Protein AF-A0A451AAH0-F1 (afdb_monomer)

Radius of gyration: 1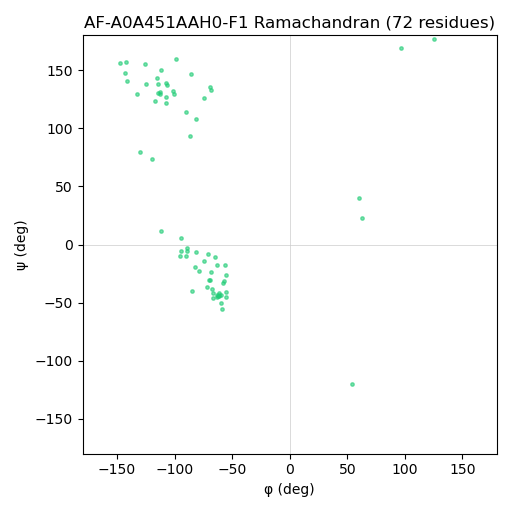5.3 Å; Cα contacts (8 Å, |Δi|>4): 53; chains: 1; bounding box: 40×22×37 Å

Structure (mmCIF, N/CA/C/O backbone):
data_AF-A0A451AAH0-F1
#
_entry.id   AF-A0A451AAH0-F1
#
loop_
_atom_site.group_PDB
_atom_site.id
_atom_site.type_symbol
_atom_site.label_atom_id
_atom_site.label_alt_id
_atom_site.label_comp_id
_atom_site.label_asym_id
_atom_site.label_entity_id
_atom_site.label_seq_id
_atom_site.pdbx_PDB_ins_code
_a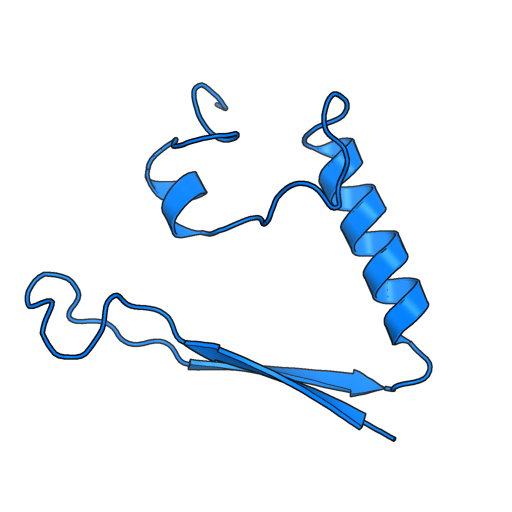tom_site.Cartn_x
_atom_site.Cartn_y
_atom_site.Cartn_z
_atom_site.occupancy
_atom_site.B_iso_or_equiv
_atom_site.auth_seq_id
_atom_site.auth_comp_id
_atom_site.auth_asym_id
_atom_site.auth_atom_id
_atom_site.pdbx_PDB_model_num
ATOM 1 N N . MET A 1 1 ? -21.690 -4.588 3.100 1.00 93.19 1 MET A N 1
ATOM 2 C CA . MET A 1 1 ? -21.158 -3.965 1.867 1.00 93.19 1 MET A CA 1
ATOM 3 C C . MET A 1 1 ? -19.660 -4.217 1.827 1.00 93.19 1 MET A C 1
ATOM 5 O O . MET A 1 1 ? -19.036 -4.110 2.877 1.00 93.19 1 MET A O 1
ATOM 9 N N . LYS A 1 2 ? -19.101 -4.612 0.680 1.00 96.19 2 LYS A N 1
ATOM 10 C CA . LYS A 1 2 ? -17.651 -4.791 0.506 1.00 96.19 2 LYS A CA 1
ATOM 11 C C . LYS A 1 2 ? -17.109 -3.661 -0.362 1.00 96.19 2 LYS A C 1
ATOM 13 O O . LYS A 1 2 ? -17.782 -3.271 -1.312 1.00 96.19 2 LYS A O 1
ATOM 18 N N . LEU A 1 3 ? -15.943 -3.136 -0.005 1.00 95.25 3 LEU A N 1
ATOM 19 C CA . LEU A 1 3 ? -15.199 -2.175 -0.816 1.00 95.25 3 LEU A CA 1
ATOM 20 C C . LEU A 1 3 ? -14.074 -2.936 -1.509 1.00 95.25 3 LEU A C 1
ATOM 22 O O . LEU A 1 3 ? -13.378 -3.710 -0.853 1.00 95.25 3 LEU A O 1
ATOM 26 N N . PHE A 1 4 ? -13.927 -2.733 -2.814 1.00 94.62 4 PHE A N 1
ATOM 27 C CA . PHE A 1 4 ? -12.886 -3.356 -3.621 1.00 94.62 4 PHE A CA 1
ATOM 28 C C . PHE A 1 4 ? -11.924 -2.279 -4.092 1.00 94.62 4 PHE A C 1
ATOM 30 O O . PHE A 1 4 ? -12.354 -1.266 -4.641 1.00 94.62 4 PHE A O 1
ATOM 37 N N . TYR A 1 5 ? -10.640 -2.526 -3.887 1.00 90.31 5 TYR A N 1
ATOM 38 C CA . TYR A 1 5 ? -9.561 -1.712 -4.418 1.00 90.31 5 TYR A CA 1
ATOM 39 C C . TYR A 1 5 ? -8.822 -2.544 -5.450 1.00 90.31 5 TYR A C 1
ATOM 41 O O . TYR A 1 5 ? -8.513 -3.709 -5.198 1.00 90.31 5 TYR A O 1
ATOM 49 N N . ILE A 1 6 ? -8.592 -1.948 -6.613 1.00 92.00 6 ILE A N 1
ATOM 50 C CA . ILE A 1 6 ? -7.895 -2.553 -7.743 1.00 92.00 6 ILE A CA 1
ATOM 51 C C . ILE A 1 6 ? -6.879 -1.520 -8.206 1.00 92.00 6 ILE A C 1
ATOM 53 O O . ILE A 1 6 ? -7.243 -0.359 -8.385 1.00 92.00 6 ILE A O 1
ATOM 57 N N . ASP A 1 7 ? -5.632 -1.942 -8.356 1.00 88.69 7 ASP A N 1
ATOM 58 C CA . ASP A 1 7 ? -4.552 -1.099 -8.856 1.00 88.69 7 ASP A CA 1
ATOM 59 C C . ASP A 1 7 ? -3.612 -1.925 -9.734 1.00 88.69 7 ASP A C 1
ATOM 61 O O . ASP A 1 7 ? -3.408 -3.125 -9.501 1.00 88.69 7 ASP A O 1
ATOM 65 N N . GLU A 1 8 ? -3.034 -1.287 -10.744 1.00 85.38 8 GLU A N 1
ATOM 66 C CA . GLU A 1 8 ? -2.091 -1.913 -11.657 1.00 85.38 8 GLU A CA 1
ATOM 67 C C . GLU A 1 8 ? -0.692 -1.304 -11.554 1.00 85.38 8 GLU A C 1
ATOM 69 O O . GLU A 1 8 ? -0.492 -0.100 -11.409 1.00 85.38 8 GLU A O 1
ATOM 74 N N . SER A 1 9 ? 0.323 -2.152 -11.687 1.00 79.75 9 SER A N 1
ATOM 75 C CA . SER A 1 9 ? 1.694 -1.696 -11.847 1.00 79.75 9 SER A CA 1
ATOM 76 C C . SER A 1 9 ? 1.993 -1.418 -13.314 1.00 79.75 9 SER A C 1
ATOM 78 O O . SER A 1 9 ? 1.618 -2.196 -14.194 1.00 79.75 9 SER A O 1
ATOM 80 N N . GLY A 1 10 ? 2.837 -0.426 -13.554 1.00 73.81 10 GLY A N 1
ATOM 81 C CA . GLY A 1 10 ? 3.453 -0.194 -14.851 1.00 73.81 10 GLY A CA 1
ATOM 82 C C . GLY A 1 10 ? 3.214 1.221 -15.346 1.00 73.81 10 GLY A C 1
ATOM 83 O O . GLY A 1 10 ? 2.564 2.047 -14.715 1.00 73.81 10 GLY A O 1
ATOM 84 N N . THR A 1 11 ? 3.806 1.508 -16.489 1.00 74.75 11 THR A N 1
ATOM 85 C CA . THR A 1 11 ? 3.798 2.812 -17.169 1.00 74.75 11 THR A CA 1
ATOM 86 C C . THR A 1 11 ? 2.987 2.750 -18.471 1.00 74.75 11 THR A C 1
ATOM 88 O O . THR A 1 11 ? 3.004 3.684 -19.272 1.00 74.75 11 THR A O 1
ATOM 91 N N . GLY A 1 12 ? 2.238 1.655 -18.660 1.00 70.12 12 GLY A N 1
ATOM 92 C CA . GLY A 1 12 ? 1.401 1.368 -19.821 1.00 70.12 12 GLY A CA 1
ATOM 93 C C . GLY A 1 12 ? 2.077 0.473 -20.865 1.00 70.12 12 GLY A C 1
ATOM 94 O O . GLY A 1 12 ? 3.283 0.247 -20.843 1.00 70.12 12 GLY A O 1
ATOM 95 N N . PHE A 1 13 ? 1.285 -0.007 -21.830 1.00 67.88 13 PHE A N 1
ATOM 96 C CA . PHE A 1 13 ? 1.693 -0.965 -22.875 1.00 67.88 13 PHE A CA 1
ATOM 97 C C . PHE A 1 13 ? 2.897 -0.522 -23.734 1.00 67.88 13 PHE A C 1
ATOM 99 O O . PHE A 1 13 ? 3.509 -1.335 -24.418 1.00 67.88 13 PHE A O 1
ATOM 106 N N . LYS A 1 14 ? 3.231 0.774 -23.732 1.00 74.00 14 LYS A N 1
ATOM 107 C CA . LYS A 1 14 ? 4.300 1.348 -24.563 1.00 74.00 14 LYS A CA 1
ATOM 108 C C . LYS A 1 14 ? 5.677 1.349 -23.896 1.00 74.00 14 LYS A C 1
ATOM 110 O O . LYS A 1 14 ? 6.654 1.648 -24.578 1.00 74.00 14 LYS A O 1
ATOM 115 N N . ASP A 1 15 ? 5.778 1.049 -22.602 1.00 74.88 15 ASP A N 1
ATOM 116 C CA . ASP A 1 15 ? 7.074 1.023 -21.922 1.00 74.88 15 ASP A CA 1
ATOM 117 C C . ASP A 1 15 ? 7.750 -0.342 -22.068 1.00 74.88 15 ASP A C 1
ATOM 119 O O . ASP A 1 15 ? 7.554 -1.265 -21.278 1.00 74.88 15 ASP A O 1
ATOM 123 N N . ILE A 1 16 ? 8.589 -0.446 -23.098 1.00 77.75 16 ILE A N 1
ATOM 124 C CA . ILE A 1 16 ? 9.343 -1.661 -23.420 1.00 77.75 16 ILE A CA 1
ATOM 125 C C . ILE A 1 16 ? 10.341 -2.068 -22.323 1.00 77.75 16 ILE A C 1
ATOM 127 O O . ILE A 1 16 ? 10.785 -3.213 -22.292 1.00 77.75 16 ILE A O 1
ATOM 131 N N . ASN A 1 17 ? 10.684 -1.152 -21.409 1.00 78.00 17 ASN A N 1
ATOM 132 C CA . ASN A 1 17 ? 11.623 -1.407 -20.317 1.00 78.00 17 ASN A CA 1
ATOM 133 C C . ASN A 1 17 ? 10.933 -1.946 -19.053 1.00 78.00 17 ASN A C 1
ATOM 135 O O . ASN A 1 17 ? 11.615 -2.279 -18.082 1.00 78.00 17 ASN A O 1
ATOM 139 N N . SER A 1 18 ? 9.600 -2.055 -19.052 1.00 74.31 18 SER A N 1
ATOM 140 C CA . SER A 1 18 ? 8.818 -2.617 -17.949 1.00 74.31 18 SER A CA 1
ATOM 141 C C . SER A 1 18 ? 8.025 -3.847 -18.413 1.00 74.31 18 SER A C 1
ATOM 143 O O . SER A 1 18 ? 6.805 -3.774 -18.549 1.00 74.31 18 SER A O 1
ATOM 145 N N . PRO A 1 19 ? 8.682 -5.004 -18.634 1.00 75.56 19 PRO A N 1
ATOM 146 C CA . PRO A 1 19 ? 8.028 -6.196 -19.187 1.00 75.56 19 PRO A CA 1
ATOM 147 C C . PRO A 1 19 ? 7.058 -6.880 -18.210 1.00 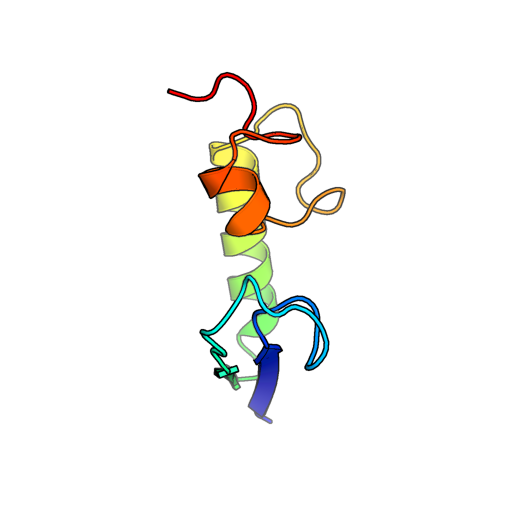75.56 19 PRO A C 1
ATOM 149 O O . PRO A 1 19 ? 6.357 -7.815 -18.591 1.00 75.56 19 PRO A O 1
ATOM 152 N N . TYR A 1 20 ? 7.034 -6.447 -16.948 1.00 76.19 20 TYR A N 1
ATOM 153 C CA . TYR A 1 20 ? 6.187 -7.013 -15.907 1.00 76.19 20 TYR A CA 1
ATOM 154 C C . TYR A 1 20 ? 4.957 -6.136 -15.680 1.00 76.19 20 TYR A 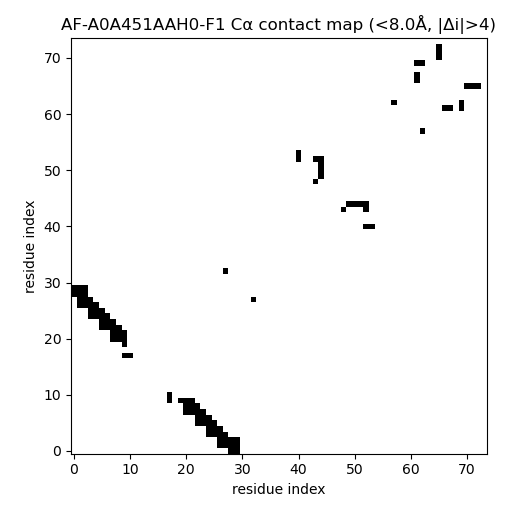C 1
ATOM 156 O O . TYR A 1 20 ? 5.072 -4.931 -15.457 1.00 76.19 20 TYR A O 1
ATOM 164 N N . PHE A 1 21 ? 3.791 -6.778 -15.695 1.00 79.88 21 PHE A N 1
ATOM 165 C CA . PHE A 1 21 ? 2.508 -6.206 -15.310 1.00 79.88 21 PHE A CA 1
ATOM 166 C C . PHE A 1 21 ? 1.984 -6.967 -14.092 1.00 79.88 21 PHE A C 1
ATOM 168 O O . PHE A 1 21 ? 1.845 -8.190 -14.131 1.00 79.88 21 PHE A O 1
ATOM 175 N N . LEU A 1 22 ? 1.704 -6.244 -13.013 1.00 82.50 22 LEU A N 1
ATOM 176 C CA . LEU A 1 22 ? 1.066 -6.752 -11.811 1.00 82.50 22 LEU A CA 1
ATOM 177 C C . LEU A 1 22 ? -0.291 -6.072 -11.671 1.00 82.50 22 LEU A C 1
ATOM 179 O O . LEU A 1 22 ? -0.375 -4.850 -11.716 1.00 82.50 22 LEU A O 1
ATOM 183 N N . LEU A 1 23 ? -1.330 -6.867 -11.457 1.00 87.62 23 LEU A N 1
ATOM 184 C CA . LEU A 1 23 ? -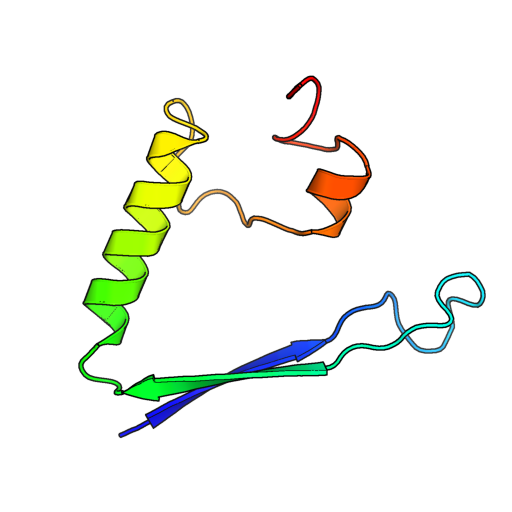2.631 -6.383 -11.019 1.00 87.62 23 LEU A CA 1
ATOM 185 C C . LEU A 1 23 ? -2.806 -6.801 -9.564 1.00 87.62 23 LEU A C 1
ATOM 187 O O . LEU A 1 23 ? -2.743 -7.992 -9.251 1.00 87.62 23 LEU A O 1
ATOM 191 N N . ALA A 1 24 ? -3.010 -5.831 -8.684 1.00 89.81 24 ALA A N 1
ATOM 192 C CA . ALA A 1 24 ? -3.319 -6.070 -7.288 1.00 89.81 24 ALA A CA 1
ATOM 193 C C . ALA A 1 24 ? -4.794 -5.758 -7.041 1.00 89.81 24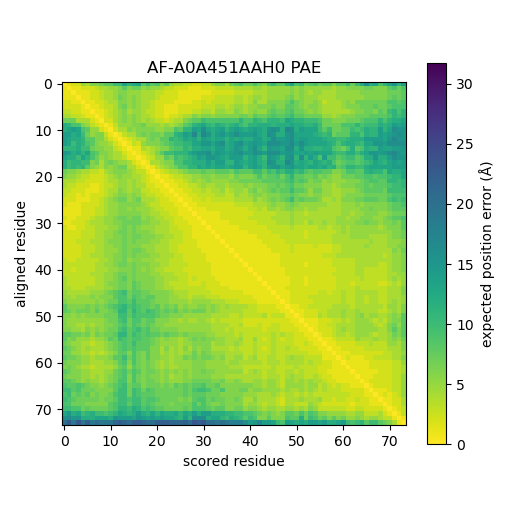 ALA A C 1
ATOM 195 O O . ALA A 1 24 ? -5.323 -4.755 -7.516 1.00 89.81 24 ALA A O 1
ATOM 196 N N . ALA A 1 25 ? -5.459 -6.620 -6.278 1.00 94.25 25 ALA A N 1
ATOM 197 C CA . ALA A 1 25 ? -6.810 -6.365 -5.815 1.00 94.25 25 ALA A CA 1
ATOM 198 C C . ALA A 1 25 ? -6.974 -6.853 -4.380 1.00 94.25 25 ALA A C 1
ATOM 200 O O . ALA A 1 25 ? -6.483 -7.924 -4.018 1.00 94.25 25 ALA A O 1
ATOM 201 N N . PHE A 1 26 ? -7.696 -6.087 -3.571 1.00 93.69 26 PHE A N 1
ATOM 202 C CA . PHE A 1 26 ? -8.108 -6.521 -2.243 1.00 93.69 26 PHE A CA 1
ATOM 203 C C . PHE A 1 26 ? -9.517 -6.027 -1.925 1.00 93.69 26 PHE A C 1
ATOM 205 O O . PHE A 1 26 ? -10.019 -5.063 -2.510 1.00 93.69 26 PHE A O 1
ATOM 212 N N . ALA A 1 27 ? -10.170 -6.724 -1.000 1.00 96.00 27 ALA A N 1
ATOM 213 C CA . ALA A 1 27 ? -11.519 -6.412 -0.565 1.00 96.00 27 ALA A CA 1
ATOM 214 C C . ALA A 1 27 ? -11.551 -6.229 0.949 1.00 96.00 27 ALA A C 1
ATOM 216 O O . ALA A 1 27 ? -10.969 -7.026 1.685 1.00 96.00 27 ALA A O 1
ATOM 217 N N . ILE A 1 28 ? -12.281 -5.218 1.409 1.00 95.81 28 ILE A N 1
ATOM 218 C CA . ILE A 1 28 ? -12.498 -4.958 2.836 1.00 95.81 28 ILE A CA 1
ATOM 219 C C . ILE A 1 28 ? -13.987 -4.872 3.141 1.00 95.81 28 ILE A C 1
ATOM 221 O O . ILE A 1 28 ? -14.813 -4.578 2.269 1.00 95.81 28 ILE A O 1
ATOM 225 N N . ASP A 1 29 ? -14.363 -5.148 4.389 1.00 97.50 29 ASP A N 1
ATOM 226 C CA . ASP A 1 29 ? -15.702 -4.797 4.842 1.00 97.50 29 ASP A CA 1
ATOM 227 C C . ASP A 1 29 ? -15.830 -3.277 4.947 1.00 97.50 29 ASP A C 1
ATOM 229 O O . ASP A 1 29 ? -14.959 -2.599 5.487 1.00 97.50 29 ASP A O 1
ATOM 233 N N . ALA A 1 30 ? -16.944 -2.727 4.465 1.00 96.50 30 ALA A N 1
ATOM 234 C CA . ALA A 1 30 ? -17.196 -1.294 4.561 1.00 96.50 30 ALA A CA 1
ATOM 235 C C . ALA A 1 30 ? -17.350 -0.805 6.011 1.00 96.50 30 ALA A C 1
ATOM 237 O O . ALA A 1 30 ? -17.396 0.393 6.242 1.00 96.50 30 ALA A O 1
ATOM 238 N N . ARG A 1 31 ? -17.467 -1.687 7.006 1.00 97.62 31 ARG A N 1
ATOM 239 C CA . ARG A 1 31 ? -17.424 -1.276 8.418 1.00 97.62 31 ARG A CA 1
ATOM 240 C C . ARG A 1 31 ? -15.998 -1.031 8.912 1.00 97.62 31 ARG A C 1
ATOM 242 O O . ARG A 1 31 ? -15.817 -0.246 9.837 1.00 97.62 31 ARG A O 1
ATOM 249 N N . ASP A 1 32 ? -15.008 -1.626 8.253 1.00 96.31 32 ASP A N 1
ATOM 250 C CA . ASP A 1 32 ? -13.623 -1.649 8.725 1.00 96.31 32 ASP A CA 1
ATOM 251 C C . ASP A 1 32 ? -12.770 -0.526 8.111 1.00 96.31 32 ASP A C 1
ATOM 253 O O . ASP A 1 32 ? -11.661 -0.275 8.581 1.00 96.31 32 ASP A O 1
ATOM 257 N N . TRP A 1 33 ? -13.282 0.192 7.097 1.00 93.88 33 TRP A N 1
ATOM 258 C CA . TRP A 1 33 ? -12.494 1.179 6.339 1.00 93.88 33 TRP A CA 1
ATOM 259 C C . TRP A 1 33 ? -11.852 2.244 7.231 1.00 93.88 33 TRP A C 1
ATOM 261 O O . TRP A 1 33 ? -10.690 2.574 7.034 1.00 93.88 33 TRP A O 1
ATOM 271 N N . ARG A 1 34 ? -12.571 2.741 8.248 1.00 95.62 34 ARG A N 1
ATOM 272 C CA . ARG A 1 34 ? -12.050 3.780 9.155 1.00 95.62 34 ARG A CA 1
ATOM 273 C C . ARG A 1 34 ? -10.910 3.273 10.024 1.00 95.62 34 ARG A C 1
ATOM 275 O O . ARG A 1 34 ? -9.979 4.021 10.302 1.00 95.62 34 ARG A O 1
ATOM 282 N N . SER A 1 35 ? -11.005 2.024 10.480 1.00 96.69 35 SER A N 1
ATOM 283 C CA . SER A 1 35 ? -9.955 1.416 11.299 1.00 96.69 35 SER A CA 1
ATOM 284 C C . SER A 1 35 ? -8.688 1.247 10.470 1.00 96.69 35 SER A C 1
ATOM 286 O O . SER A 1 35 ? -7.617 1.650 10.909 1.00 96.69 35 SER A O 1
ATOM 288 N N . LEU A 1 36 ? -8.832 0.738 9.244 1.00 93.69 36 LEU A N 1
ATOM 289 C CA . LEU A 1 36 ? -7.721 0.570 8.309 1.00 93.69 36 LEU A CA 1
ATOM 290 C C . LEU A 1 36 ? -7.068 1.904 7.942 1.00 93.69 36 LEU A C 1
ATOM 292 O O .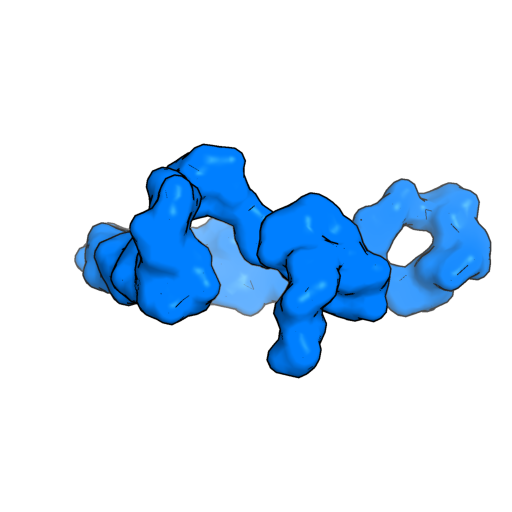 LEU A 1 36 ? -5.847 2.013 7.957 1.00 93.69 36 LEU A O 1
ATOM 296 N N . ASP A 1 37 ? -7.872 2.928 7.667 1.00 92.38 37 ASP A N 1
ATOM 297 C CA . ASP A 1 37 ? -7.392 4.279 7.372 1.00 92.38 37 ASP A CA 1
ATOM 298 C C . ASP A 1 37 ? -6.613 4.885 8.554 1.00 92.38 37 ASP A C 1
ATOM 300 O O . ASP A 1 37 ? -5.517 5.425 8.397 1.00 92.38 37 ASP A O 1
ATOM 304 N N . THR A 1 38 ? -7.118 4.684 9.776 1.00 95.50 38 THR A N 1
ATOM 305 C CA . THR A 1 38 ? -6.441 5.112 11.009 1.00 95.50 38 THR A CA 1
ATOM 306 C C . THR A 1 38 ? -5.105 4.390 11.206 1.00 95.50 38 THR A C 1
ATOM 308 O O . THR A 1 38 ? -4.106 5.015 11.571 1.00 95.50 38 THR A O 1
ATOM 311 N N . GLU A 1 39 ? -5.062 3.076 10.975 1.00 95.31 39 GLU A N 1
ATOM 312 C CA . GLU A 1 39 ? -3.835 2.280 11.081 1.00 95.31 39 GLU A CA 1
ATOM 313 C C . GLU A 1 39 ? -2.808 2.666 10.014 1.00 95.31 39 GLU A C 1
ATOM 315 O O . GLU A 1 39 ? -1.629 2.824 10.336 1.00 95.31 39 GLU A O 1
ATOM 320 N N . LEU A 1 40 ? -3.248 2.901 8.775 1.00 92.06 40 LEU A N 1
ATOM 321 C CA . LEU A 1 40 ? -2.391 3.369 7.689 1.00 92.06 40 LEU A CA 1
ATOM 322 C C . LEU A 1 40 ? -1.812 4.755 7.992 1.00 92.06 40 LEU A C 1
ATOM 324 O O . LEU A 1 40 ? -0.609 4.968 7.841 1.00 92.06 40 LEU A O 1
ATOM 328 N N . SER A 1 41 ? -2.640 5.680 8.478 1.00 94.38 41 SER A N 1
ATOM 329 C CA . SER A 1 41 ? -2.202 7.007 8.915 1.00 94.38 41 SER A CA 1
ATOM 330 C C . SER A 1 41 ? -1.181 6.933 10.050 1.00 94.38 41 SER A C 1
ATOM 332 O O . SER A 1 41 ? -0.157 7.622 10.016 1.00 94.38 41 SER A O 1
ATOM 334 N N . ARG A 1 42 ? -1.410 6.059 11.040 1.00 95.00 42 ARG A N 1
ATOM 335 C CA . ARG A 1 42 ? -0.454 5.812 12.129 1.00 95.00 42 ARG A CA 1
ATOM 336 C C . ARG A 1 42 ? 0.863 5.247 11.595 1.00 95.00 42 ARG A C 1
ATOM 338 O O . ARG A 1 42 ? 1.918 5.719 12.006 1.00 95.00 42 ARG A O 1
ATOM 345 N N . LEU A 1 43 ? 0.818 4.282 10.678 1.00 92.56 43 LEU A N 1
ATOM 346 C CA . LEU A 1 43 ? 2.013 3.715 10.051 1.00 92.56 43 LEU A CA 1
ATOM 347 C C . LEU A 1 43 ? 2.815 4.790 9.308 1.00 92.56 43 LEU A C 1
ATOM 349 O O . LEU A 1 43 ? 4.011 4.929 9.552 1.00 92.56 43 LEU A O 1
ATOM 353 N N . LYS A 1 44 ? 2.157 5.583 8.452 1.00 92.50 44 LYS A N 1
ATOM 354 C CA . LYS A 1 44 ? 2.792 6.690 7.723 1.00 92.50 44 LYS A CA 1
ATOM 355 C C . LYS A 1 44 ? 3.481 7.665 8.674 1.00 92.50 44 LYS A C 1
ATOM 357 O O . LYS A 1 44 ? 4.630 8.014 8.440 1.00 92.50 44 LYS A O 1
ATOM 362 N N . LYS A 1 45 ? 2.814 8.045 9.767 1.00 93.25 45 LYS A N 1
ATOM 363 C CA . LYS A 1 45 ? 3.357 8.970 10.769 1.00 93.25 45 LYS A CA 1
ATOM 364 C C . LYS A 1 45 ? 4.515 8.385 11.581 1.00 93.25 45 LYS A C 1
ATOM 366 O O . LYS A 1 45 ? 5.391 9.128 11.996 1.00 93.25 45 LYS A O 1
ATOM 371 N N . ASN A 1 46 ? 4.537 7.071 11.797 1.00 91.56 46 ASN A N 1
ATOM 372 C CA . ASN A 1 46 ? 5.660 6.406 12.460 1.00 91.56 46 ASN A CA 1
ATOM 373 C C . ASN A 1 46 ? 6.920 6.373 11.582 1.00 91.56 46 ASN A C 1
ATOM 375 O O . ASN A 1 46 ? 8.022 6.364 12.117 1.00 91.56 46 ASN A O 1
ATOM 379 N N . ILE A 1 47 ? 6.758 6.321 10.256 1.00 87.75 47 ILE A N 1
ATOM 380 C CA . ILE A 1 47 ? 7.878 6.332 9.301 1.00 87.75 47 ILE A CA 1
ATOM 381 C C . ILE A 1 47 ? 8.314 7.775 9.005 1.00 87.75 47 ILE A C 1
ATOM 383 O O . ILE A 1 47 ? 9.502 8.061 8.906 1.00 87.75 47 ILE A O 1
ATOM 387 N N . PHE A 1 48 ? 7.346 8.683 8.882 1.00 89.81 48 PHE A N 1
ATOM 388 C CA . PHE A 1 48 ? 7.533 10.078 8.501 1.00 89.81 48 PHE A CA 1
ATOM 389 C C . PHE A 1 48 ? 6.805 11.002 9.481 1.00 89.81 48 PHE A C 1
ATOM 391 O O . PHE A 1 48 ? 5.699 11.476 9.215 1.00 89.81 48 PHE A O 1
ATOM 398 N N . ASP A 1 49 ? 7.416 11.253 10.635 1.00 90.81 49 ASP A N 1
ATOM 399 C CA . ASP A 1 49 ? 6.810 12.023 11.730 1.00 90.81 49 ASP A CA 1
ATOM 400 C C . ASP A 1 49 ? 6.616 13.517 11.412 1.00 90.81 49 ASP A C 1
ATOM 402 O O . ASP A 1 49 ? 5.733 14.167 11.979 1.00 90.81 49 ASP A O 1
ATOM 406 N N . TYR A 1 50 ? 7.401 14.038 10.468 1.00 89.19 50 TYR A N 1
ATOM 407 C CA . TYR A 1 50 ? 7.399 15.429 10.020 1.00 89.19 50 TYR A CA 1
ATOM 408 C C . TYR A 1 50 ? 6.421 15.724 8.871 1.00 89.19 50 TYR A C 1
ATOM 410 O O . TYR A 1 50 ? 6.265 16.887 8.496 1.00 89.19 50 TYR A O 1
ATOM 418 N N . MET A 1 51 ? 5.758 14.710 8.303 1.00 89.69 51 MET A N 1
ATOM 419 C CA . MET A 1 51 ? 4.796 14.881 7.208 1.00 89.69 51 MET A CA 1
ATOM 420 C C . MET A 1 51 ? 3.368 14.577 7.650 1.00 89.69 51 MET A C 1
ATOM 422 O O . MET A 1 51 ? 3.116 13.726 8.503 1.00 89.69 51 MET A O 1
ATOM 426 N N . ASN A 1 52 ? 2.403 15.241 7.018 1.00 90.94 52 ASN A N 1
ATOM 427 C CA . ASN A 1 52 ? 1.002 14.875 7.157 1.00 90.94 52 ASN A CA 1
ATOM 428 C C . ASN A 1 52 ? 0.722 13.590 6.342 1.00 90.94 52 ASN A C 1
ATOM 430 O O . ASN A 1 52 ? 1.015 13.577 5.145 1.00 90.94 52 ASN A O 1
ATOM 434 N N . PRO A 1 53 ? 0.157 12.520 6.937 1.00 90.44 53 PRO A N 1
ATOM 435 C CA . PRO A 1 53 ? -0.112 11.254 6.243 1.00 90.44 53 PRO A CA 1
ATOM 436 C C . PRO A 1 53 ? -0.959 11.357 4.966 1.00 90.44 53 PRO A C 1
ATOM 438 O O . PRO A 1 53 ? -0.832 10.504 4.087 1.00 90.44 53 PRO A O 1
ATOM 441 N N . GLU A 1 54 ? -1.803 12.383 4.858 1.00 88.56 54 GLU A N 1
ATOM 442 C CA . GLU A 1 54 ? -2.669 12.625 3.694 1.00 88.56 54 GLU A CA 1
ATOM 443 C C . GLU A 1 54 ? -1.957 13.337 2.537 1.00 88.56 54 GLU A C 1
ATOM 445 O O . GLU A 1 54 ? -2.394 13.249 1.392 1.00 88.56 54 GLU A O 1
ATOM 450 N N . ASP A 1 55 ? -0.832 14.005 2.798 1.00 88.94 55 ASP A N 1
ATOM 451 C CA . ASP A 1 55 ? -0.146 14.817 1.785 1.00 88.94 55 ASP A CA 1
ATOM 452 C C . ASP A 1 55 ? 0.728 13.962 0.849 1.00 88.94 55 ASP A C 1
ATOM 454 O O . ASP A 1 55 ? 1.294 14.466 -0.124 1.00 88.94 55 ASP A O 1
ATOM 458 N N . PHE A 1 56 ? 0.860 12.659 1.129 1.00 85.06 56 PHE A N 1
ATOM 459 C CA . PHE A 1 56 ? 1.667 11.753 0.322 1.00 85.06 56 PHE A CA 1
ATOM 460 C C . PHE A 1 56 ? 1.128 10.320 0.263 1.00 85.06 56 PHE A C 1
ATOM 462 O O . PHE A 1 56 ? 0.445 9.798 1.149 1.00 85.06 56 PHE A O 1
ATOM 469 N N . GLU A 1 57 ? 1.525 9.646 -0.811 1.00 85.25 57 GLU A N 1
ATOM 470 C CA . GLU A 1 57 ? 1.258 8.240 -1.071 1.00 85.25 57 GLU A CA 1
ATOM 471 C C . GLU A 1 57 ? 2.576 7.462 -1.053 1.00 85.25 57 GLU A C 1
ATOM 473 O O . GLU A 1 57 ? 3.585 7.907 -1.608 1.00 85.25 57 GLU A O 1
ATOM 478 N N . ILE A 1 58 ? 2.567 6.279 -0.441 1.00 86.12 58 ILE A N 1
ATOM 479 C CA . ILE A 1 58 ? 3.708 5.367 -0.469 1.00 86.12 58 ILE A CA 1
ATOM 480 C C . ILE A 1 58 ? 3.663 4.601 -1.791 1.00 86.12 58 ILE A C 1
ATOM 482 O O . ILE A 1 58 ? 2.824 3.723 -1.974 1.00 86.12 58 ILE A O 1
ATOM 486 N N . LYS A 1 59 ? 4.581 4.913 -2.710 1.00 85.06 59 LYS A N 1
ATOM 487 C CA . LYS A 1 59 ? 4.713 4.199 -3.987 1.00 85.06 59 LYS A CA 1
ATOM 488 C C . LYS A 1 59 ? 5.961 3.327 -3.976 1.00 85.06 59 LYS A C 1
ATOM 490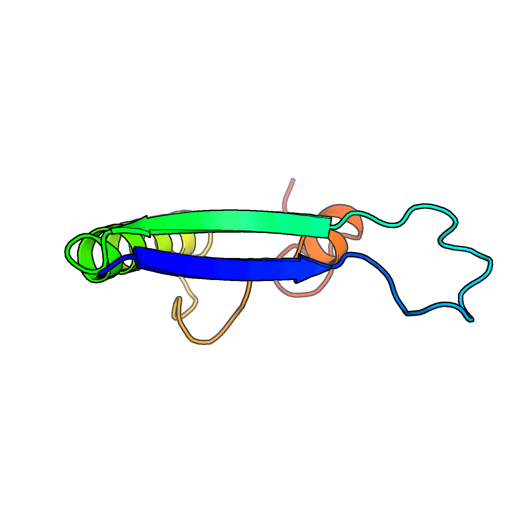 O O . LYS A 1 59 ? 7.068 3.824 -3.781 1.00 85.06 59 LYS A O 1
ATOM 495 N N . GLY A 1 60 ? 5.806 2.040 -4.291 1.00 80.62 60 GLY A N 1
ATOM 496 C CA . GLY A 1 60 ? 6.930 1.093 -4.343 1.00 80.62 60 GLY A CA 1
ATOM 497 C C . GLY A 1 60 ? 8.050 1.506 -5.308 1.00 80.62 60 GLY A C 1
ATOM 498 O O . GLY A 1 60 ? 9.222 1.251 -5.042 1.00 80.62 60 GLY A O 1
ATOM 499 N N . ARG A 1 61 ? 7.714 2.205 -6.403 1.00 81.75 61 ARG A N 1
ATOM 500 C CA . ARG A 1 61 ? 8.707 2.776 -7.331 1.00 81.75 61 ARG A CA 1
ATOM 501 C C . ARG A 1 61 ? 9.611 3.800 -6.647 1.00 81.75 61 ARG A C 1
ATOM 503 O O . ARG A 1 61 ? 10.815 3.775 -6.884 1.00 81.75 61 ARG A O 1
ATOM 510 N N . ASP A 1 62 ? 9.025 4.675 -5.837 1.00 87.88 62 ASP A N 1
ATOM 511 C CA . ASP A 1 62 ? 9.740 5.773 -5.194 1.00 87.88 62 ASP A CA 1
ATOM 512 C C . ASP A 1 62 ? 10.654 5.208 -4.089 1.00 87.88 62 ASP A C 1
ATOM 514 O O . ASP A 1 62 ? 11.806 5.617 -3.998 1.00 87.88 62 ASP A O 1
ATOM 518 N N . ILE A 1 63 ? 10.206 4.168 -3.367 1.00 87.12 63 ILE A N 1
ATOM 519 C CA . ILE A 1 63 ? 11.048 3.388 -2.439 1.00 87.12 63 ILE A CA 1
ATOM 520 C C . ILE A 1 63 ? 12.238 2.767 -3.178 1.00 87.12 63 ILE A C 1
ATOM 522 O O . ILE A 1 63 ? 13.386 3.007 -2.824 1.00 87.12 63 ILE A O 1
ATOM 526 N N . ARG A 1 64 ? 11.982 1.989 -4.242 1.00 83.69 64 ARG A N 1
ATOM 527 C CA . ARG A 1 64 ? 13.034 1.268 -4.984 1.00 83.69 64 ARG A CA 1
ATOM 528 C C . ARG A 1 64 ? 14.112 2.203 -5.536 1.00 83.69 64 ARG A C 1
ATOM 530 O O . ARG A 1 64 ? 15.254 1.782 -5.694 1.00 83.69 64 ARG A O 1
ATOM 537 N N . ARG A 1 65 ? 13.736 3.425 -5.915 1.00 85.38 65 ARG A N 1
ATOM 538 C CA . ARG A 1 65 ? 14.645 4.410 -6.512 1.00 85.38 65 ARG A CA 1
ATOM 539 C C . ARG A 1 65 ? 15.247 5.384 -5.497 1.00 85.38 65 ARG A C 1
ATOM 541 O O . ARG A 1 65 ? 16.085 6.182 -5.902 1.00 85.38 65 ARG A O 1
ATOM 548 N N . GLY A 1 66 ? 14.830 5.340 -4.229 1.00 87.62 66 GLY A N 1
ATOM 549 C CA . GLY A 1 66 ? 15.216 6.344 -3.234 1.00 87.62 66 GLY A CA 1
ATOM 550 C C . GLY A 1 66 ? 14.772 7.754 -3.639 1.00 87.62 66 GLY A C 1
ATOM 551 O O . GLY A 1 66 ? 15.527 8.715 -3.522 1.00 87.62 66 GLY A O 1
ATOM 552 N N . GLU A 1 67 ? 13.572 7.882 -4.207 1.00 89.06 67 GLU A N 1
ATOM 553 C CA . GLU A 1 67 ? 13.024 9.151 -4.692 1.00 89.06 67 GLU A CA 1
ATOM 554 C C . GLU A 1 67 ? 12.060 9.781 -3.672 1.00 89.06 67 GLU A C 1
ATOM 556 O O . GLU A 1 67 ? 11.470 9.113 -2.819 1.00 89.06 67 GLU A O 1
ATOM 561 N N . LYS A 1 68 ? 11.840 11.095 -3.809 1.00 87.06 68 LYS A N 1
ATOM 562 C CA . L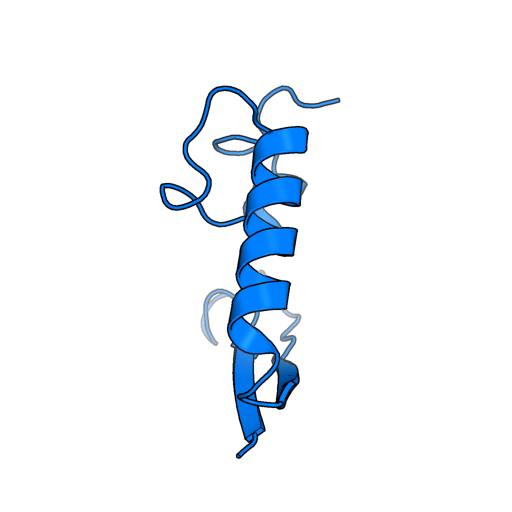YS A 1 68 ? 10.934 11.894 -2.967 1.00 87.06 68 LYS A CA 1
ATOM 563 C C . LYS A 1 68 ? 11.254 11.743 -1.475 1.00 87.06 68 LYS A C 1
ATOM 565 O O . LYS A 1 68 ? 12.349 12.085 -1.051 1.00 87.06 68 LYS A O 1
ATOM 570 N N . VAL A 1 69 ? 10.288 11.251 -0.702 1.00 85.19 69 VAL A N 1
ATOM 571 C CA . VAL A 1 69 ? 10.356 11.093 0.751 1.00 85.19 69 VAL A CA 1
ATOM 572 C C . VAL A 1 69 ? 11.249 9.924 1.163 1.00 85.19 69 VAL A C 1
ATOM 574 O O . VAL A 1 69 ? 11.636 9.850 2.316 1.00 85.19 69 VAL A O 1
ATOM 577 N N . PHE A 1 70 ? 11.601 9.034 0.228 1.00 87.06 70 PHE A N 1
ATOM 578 C CA . PHE A 1 70 ? 12.488 7.890 0.463 1.00 87.06 70 PHE A CA 1
ATOM 579 C C . PHE A 1 70 ? 13.949 8.183 0.123 1.00 87.06 70 PHE A C 1
ATOM 581 O O . PHE A 1 70 ? 14.782 7.280 0.139 1.00 87.06 70 PHE A O 1
ATOM 588 N N . LYS A 1 71 ? 14.266 9.430 -0.231 1.00 84.56 71 LYS A N 1
ATOM 589 C CA . LYS A 1 71 ? 15.642 9.837 -0.474 1.00 84.56 71 LYS A CA 1
ATOM 590 C C . LYS A 1 71 ? 16.412 9.820 0.847 1.00 84.56 71 LYS A C 1
ATOM 592 O O . LYS A 1 71 ? 15.927 10.361 1.835 1.00 84.56 71 LYS A O 1
ATOM 597 N N . ASP A 1 72 ? 17.597 9.219 0.835 1.00 80.19 72 ASP A N 1
ATOM 598 C CA . ASP A 1 72 ? 18.504 9.141 1.989 1.00 80.19 72 ASP A CA 1
ATOM 599 C C . ASP A 1 72 ? 17.929 8.362 3.199 1.00 80.19 72 ASP A C 1
ATOM 601 O O . ASP A 1 72 ? 18.363 8.558 4.332 1.00 80.19 72 ASP A O 1
ATOM 605 N N . ILE A 1 73 ? 16.959 7.469 2.959 1.00 72.69 73 ILE A N 1
ATOM 606 C CA . ILE A 1 73 ? 16.511 6.465 3.935 1.00 72.69 73 ILE A CA 1
ATOM 607 C C . ILE A 1 73 ? 17.351 5.199 3.734 1.00 72.69 73 ILE A C 1
ATOM 609 O O . ILE A 1 73 ? 17.261 4.585 2.670 1.00 72.69 73 ILE A O 1
ATOM 613 N N . ASP A 1 74 ? 18.165 4.858 4.738 1.00 58.25 74 ASP A N 1
ATOM 614 C CA . ASP A 1 74 ? 18.951 3.611 4.820 1.00 58.25 74 ASP A CA 1
ATOM 615 C C . ASP A 1 74 ? 18.065 2.370 5.040 1.00 58.25 74 ASP A C 1
ATOM 617 O O . ASP A 1 74 ? 17.139 2.429 5.888 1.00 58.25 74 ASP A O 1
#

Organism: NCBI:txid2126343

Secondary structure (DSSP, 8-state):
-EEEEEEE-SS-TT-TT-----EEEEEEETTTHHHHHHHHHHHHHHH-TTS-TTS----HHHHHHT-GGGTT--

Sequence (74 aa):
MKLFYIDESGTGFKDINSPYFLLAAFAIDARDWRSLDTELSRLKKNIFDYMNPEDFEIKGRDIRRGEKVFKDID

Mean predicted aligned error: 5.51 Å

Foldseek 3Di:
DKDKDKDKDDDDPPPPVPPDIDIDMDIDDPVCVVVVVVVQQVVQCVVPVPDRSVVDDDDPVCCVVCHDPSPPPD

pLDDT: mean 87.03, std 8.13, range [58.25, 97.62]

Nearest PDB structures (foldseek):
  7syx-assembly1_W  TM=4.146E-01  e=3.612E+00  Oryctolagus cuniculus

InterPro domains:
  IPR024524 Protein of unknown function DUF3800 [PF12686] (3-60)

Solvent-accessible surface area (backbone atoms only — not comparable to full-atom values): 4773 Å² total; per-residue (Å²): 112,75,45,77,49,75,53,71,53,73,86,55,98,80,42,81,89,54,89,65,75,48,79,49,74,52,75,44,53,61,85,47,52,65,60,54,51,52,52,51,40,51,50,44,32,73,77,37,73,92,51,64,51,86,82,58,78,94,47,72,68,35,56,77,66,38,36,83,91,34,44,94,66,130